Protein AF-A0A3P3E8B7-F1 (afdb_monomer_lite)

Structure (mmCIF, N/CA/C/O backbone):
data_AF-A0A3P3E8B7-F1
#
_entry.id   AF-A0A3P3E8B7-F1
#
loop_
_atom_site.group_PDB
_atom_site.id
_atom_site.type_symbol
_atom_site.label_atom_id
_atom_site.label_alt_id
_atom_site.label_comp_id
_atom_site.label_asym_id
_atom_site.label_entity_id
_atom_site.label_seq_id
_atom_site.pdbx_PDB_ins_code
_atom_site.Cartn_x
_atom_site.Cartn_y
_atom_site.Cartn_z
_atom_site.occupancy
_atom_site.B_iso_or_equiv
_atom_site.auth_seq_id
_atom_site.auth_comp_id
_atom_site.auth_asym_id
_atom_site.auth_atom_id
_atom_site.pdbx_PDB_model_num
ATOM 1 N N . MET A 1 1 ? -15.758 -4.414 -29.462 1.00 45.31 1 MET A N 1
ATOM 2 C CA . MET A 1 1 ? -14.930 -4.678 -28.262 1.00 45.31 1 MET A CA 1
ATOM 3 C C . MET A 1 1 ? -13.994 -5.845 -28.554 1.00 45.31 1 MET A C 1
ATOM 5 O O . MET A 1 1 ? -14.448 -6.976 -28.669 1.00 45.31 1 MET A O 1
ATOM 9 N N . GLN A 1 2 ? -12.712 -5.566 -28.793 1.00 56.47 2 GLN A N 1
ATOM 10 C CA . GLN A 1 2 ? -11.708 -6.567 -29.170 1.00 56.47 2 GLN A CA 1
ATOM 11 C C . GLN A 1 2 ? -11.284 -7.334 -27.906 1.00 56.47 2 GLN A C 1
ATOM 13 O O . GLN A 1 2 ? -10.776 -6.725 -26.967 1.00 56.47 2 GLN A O 1
ATOM 18 N N . ARG A 1 3 ? -11.528 -8.649 -27.839 1.00 55.06 3 ARG A N 1
ATOM 19 C CA . ARG A 1 3 ? -11.116 -9.469 -26.689 1.00 55.06 3 ARG A CA 1
ATOM 20 C C . ARG A 1 3 ? -9.585 -9.457 -26.594 1.00 55.06 3 ARG A C 1
ATOM 22 O O . ARG A 1 3 ? -8.908 -9.930 -27.505 1.00 55.06 3 ARG A O 1
ATOM 29 N N . LEU A 1 4 ? -9.042 -8.888 -25.519 1.00 61.66 4 LEU A N 1
ATOM 30 C CA . LEU A 1 4 ? -7.610 -8.939 -25.223 1.00 61.66 4 LEU A CA 1
ATOM 31 C C . LEU A 1 4 ? -7.220 -10.402 -24.983 1.00 61.66 4 LEU A C 1
ATOM 33 O O . LEU A 1 4 ? -7.733 -11.039 -24.066 1.00 61.66 4 LEU A O 1
ATOM 37 N N . SER A 1 5 ? -6.336 -10.954 -25.816 1.00 77.19 5 SER A N 1
ATOM 38 C CA . SER A 1 5 ? -5.742 -12.262 -25.539 1.00 77.19 5 SER A CA 1
ATOM 39 C C . SER A 1 5 ? -4.773 -12.153 -24.356 1.00 77.19 5 SER A C 1
ATOM 41 O O . SER A 1 5 ? -4.185 -11.094 -24.124 1.00 77.19 5 SER A O 1
ATOM 43 N N . ALA A 1 6 ? -4.563 -13.250 -23.625 1.00 69.62 6 ALA A N 1
ATOM 44 C CA . ALA A 1 6 ? -3.639 -13.285 -22.486 1.00 69.62 6 ALA A CA 1
ATOM 45 C C . ALA A 1 6 ? -2.213 -12.819 -22.857 1.00 69.62 6 ALA A C 1
ATOM 47 O O . ALA A 1 6 ? -1.555 -12.153 -22.061 1.00 69.62 6 ALA A O 1
ATOM 48 N N . ALA A 1 7 ? -1.772 -13.092 -24.092 1.00 68.31 7 ALA A N 1
ATOM 49 C CA . ALA A 1 7 ? -0.501 -12.605 -24.623 1.00 68.31 7 ALA A CA 1
ATOM 50 C C . ALA A 1 7 ? -0.459 -11.067 -24.725 1.00 68.31 7 ALA A C 1
ATOM 52 O O . ALA A 1 7 ? 0.488 -10.452 -24.243 1.00 68.31 7 ALA A O 1
ATOM 53 N N . ARG A 1 8 ? -1.523 -10.430 -25.245 1.00 76.88 8 ARG A N 1
ATOM 54 C CA . ARG A 1 8 ? -1.611 -8.959 -25.327 1.00 76.88 8 ARG A CA 1
ATOM 55 C C . ARG A 1 8 ? -1.660 -8.299 -23.955 1.00 76.88 8 ARG A C 1
ATOM 57 O O . ARG A 1 8 ? -1.070 -7.240 -23.777 1.00 76.88 8 ARG A O 1
ATOM 64 N N . LEU A 1 9 ? -2.342 -8.910 -22.986 1.00 80.00 9 LEU A N 1
ATOM 65 C CA . LEU A 1 9 ? -2.353 -8.400 -21.614 1.00 80.00 9 LEU A CA 1
ATOM 66 C C . LEU A 1 9 ? -0.957 -8.492 -20.981 1.00 80.00 9 LEU A C 1
ATOM 68 O O . LEU A 1 9 ? -0.510 -7.541 -20.351 1.00 80.00 9 LEU A O 1
ATOM 72 N N . GLY A 1 10 ? -0.243 -9.600 -21.191 1.00 80.50 10 GLY A N 1
ATOM 73 C CA . GLY A 1 10 ? 1.137 -9.755 -20.730 1.00 80.50 10 GLY A CA 1
ATOM 74 C C . GLY A 1 10 ? 2.076 -8.690 -21.300 1.00 80.50 10 GLY A C 1
ATOM 75 O O . GLY A 1 10 ? 2.901 -8.149 -20.562 1.00 80.50 10 GLY A O 1
ATOM 76 N N . ASP A 1 11 ? 1.924 -8.354 -22.578 1.00 81.94 11 ASP A N 1
ATOM 77 C CA . ASP A 1 11 ? 2.717 -7.313 -23.235 1.00 81.94 11 ASP A CA 1
ATOM 78 C C . ASP A 1 11 ? 2.385 -5.912 -22.705 1.00 81.94 11 ASP A C 1
ATOM 80 O O . ASP A 1 11 ? 3.298 -5.160 -22.361 1.00 81.94 11 ASP A O 1
ATOM 84 N N . LEU A 1 12 ? 1.098 -5.599 -22.516 1.00 83.62 12 LEU A N 1
ATOM 85 C CA . LEU A 1 12 ? 0.652 -4.357 -21.872 1.00 83.62 12 LEU A CA 1
ATOM 86 C C . LEU A 1 12 ? 1.250 -4.202 -20.464 1.00 83.62 12 LEU A C 1
ATOM 88 O O . LEU A 1 12 ? 1.832 -3.168 -20.143 1.00 83.62 12 LEU A O 1
ATOM 92 N N . LEU A 1 13 ? 1.177 -5.252 -19.638 1.00 84.44 13 LEU A N 1
ATOM 93 C CA . LEU A 1 13 ? 1.747 -5.269 -18.283 1.00 84.44 13 LEU A CA 1
ATOM 94 C C . LEU A 1 13 ? 3.282 -5.191 -18.277 1.00 84.44 13 LEU A C 1
ATOM 96 O O . LEU A 1 13 ? 3.884 -4.821 -17.270 1.00 84.44 13 LEU A O 1
ATOM 100 N N . ALA A 1 14 ? 3.930 -5.546 -19.387 1.00 82.81 14 ALA A N 1
ATOM 101 C CA . ALA A 1 14 ? 5.366 -5.380 -19.577 1.00 82.81 14 ALA A CA 1
ATOM 102 C C . ALA A 1 14 ? 5.756 -3.969 -20.063 1.00 82.81 14 ALA A C 1
ATOM 104 O O . ALA A 1 14 ? 6.950 -3.700 -20.220 1.00 82.81 14 ALA A O 1
ATOM 105 N N . GLY A 1 15 ? 4.780 -3.080 -20.277 1.00 79.38 15 GLY A N 1
ATOM 106 C CA . GLY A 1 15 ? 4.980 -1.713 -20.757 1.00 79.38 15 GLY A CA 1
ATOM 107 C C . GLY A 1 15 ? 4.952 -1.569 -22.281 1.00 79.38 15 GLY A C 1
ATOM 108 O O . GLY A 1 15 ? 5.423 -0.556 -22.795 1.00 79.38 15 GLY A O 1
ATOM 109 N N . ASP A 1 16 ? 4.437 -2.557 -23.020 1.00 83.88 16 ASP A N 1
ATOM 110 C CA . ASP A 1 16 ? 4.229 -2.430 -24.464 1.00 83.88 16 ASP A CA 1
ATOM 111 C C . ASP A 1 16 ? 2.953 -1.623 -24.747 1.00 83.88 16 ASP A C 1
ATOM 113 O O . ASP A 1 16 ? 1.835 -2.113 -24.604 1.00 83.88 16 ASP A O 1
ATOM 117 N N . LEU A 1 17 ? 3.123 -0.363 -25.146 1.00 81.56 17 LEU A N 1
ATOM 118 C CA . LEU A 1 17 ? 2.024 0.578 -25.379 1.00 81.56 17 LEU A CA 1
ATOM 119 C C . LEU A 1 17 ? 1.533 0.600 -26.834 1.00 81.56 17 LEU A C 1
ATOM 121 O O . LEU A 1 17 ? 0.766 1.489 -27.202 1.00 81.56 17 LEU A O 1
ATOM 125 N N . ARG A 1 18 ? 1.925 -0.363 -27.680 1.00 83.25 18 ARG A N 1
ATOM 126 C CA . ARG A 1 18 ? 1.494 -0.423 -29.095 1.00 83.25 18 ARG A CA 1
ATOM 127 C C . ARG A 1 18 ? -0.024 -0.441 -29.264 1.00 83.25 18 ARG A C 1
ATOM 129 O O . ARG A 1 18 ? -0.539 0.132 -30.216 1.00 83.25 18 ARG A O 1
ATOM 136 N N . VAL A 1 19 ? -0.746 -1.050 -28.320 1.00 82.00 19 VAL A N 1
ATOM 137 C CA . VAL A 1 19 ? -2.223 -1.059 -28.298 1.00 82.00 19 VAL A CA 1
ATOM 138 C C . VAL A 1 19 ? -2.809 0.357 -28.214 1.00 82.00 19 VAL A C 1
ATOM 140 O O . VAL A 1 19 ? -3.902 0.587 -28.719 1.00 82.00 19 VAL A O 1
ATOM 143 N N . PHE A 1 20 ? -2.075 1.307 -27.632 1.00 82.00 20 PHE A N 1
ATOM 144 C CA . PHE A 1 20 ? -2.467 2.712 -27.494 1.00 82.00 20 PHE A CA 1
ATOM 145 C C . PHE A 1 20 ? -1.794 3.631 -28.532 1.00 82.00 20 PHE A C 1
ATOM 147 O O . PHE A 1 20 ? -1.798 4.845 -28.363 1.00 82.00 20 PHE A O 1
ATOM 154 N N . GLY A 1 21 ? -1.187 3.075 -29.589 1.00 81.81 21 GLY A N 1
ATOM 155 C CA . GLY A 1 21 ? -0.460 3.848 -30.606 1.00 81.81 21 GLY A CA 1
ATOM 156 C C . GLY A 1 21 ? 0.990 4.188 -30.238 1.00 81.81 21 GLY A C 1
ATOM 157 O O . GLY A 1 21 ? 1.606 5.027 -30.890 1.00 81.81 21 GLY A O 1
ATOM 158 N N . GLY A 1 22 ? 1.553 3.550 -29.205 1.00 79.00 22 GLY A N 1
ATOM 159 C CA . GLY A 1 22 ? 2.952 3.735 -28.814 1.00 79.00 22 GLY A CA 1
ATOM 160 C C . GLY A 1 22 ? 3.957 3.237 -29.872 1.00 79.00 22 GLY A C 1
ATOM 161 O O . GLY A 1 22 ? 3.648 2.319 -30.638 1.00 79.00 22 GLY A O 1
ATOM 162 N N . PRO A 1 23 ? 5.181 3.800 -29.910 1.00 76.56 23 PRO A N 1
ATOM 163 C CA . PRO A 1 23 ? 6.174 3.478 -30.932 1.00 76.56 23 PRO A CA 1
ATOM 164 C C . PRO A 1 23 ? 6.660 2.026 -30.837 1.00 76.56 23 PRO A C 1
ATOM 166 O O . PRO A 1 23 ? 6.892 1.487 -29.749 1.00 76.56 23 PRO A O 1
ATOM 169 N N . SER A 1 24 ? 6.892 1.389 -31.989 1.00 74.81 24 SER A N 1
ATOM 170 C CA . SER A 1 24 ? 7.519 0.068 -32.041 1.00 74.81 24 SER A CA 1
ATOM 171 C C . SER A 1 24 ? 9.002 0.182 -31.686 1.00 74.81 24 SER A C 1
ATOM 173 O O . SER A 1 24 ? 9.827 0.570 -32.509 1.00 74.81 24 SER A O 1
ATOM 175 N N . THR A 1 25 ? 9.356 -0.159 -30.451 1.00 72.00 25 THR A N 1
ATOM 176 C CA . THR A 1 25 ? 10.756 -0.230 -30.019 1.00 72.00 25 THR A CA 1
ATOM 177 C C . THR A 1 25 ? 11.336 -1.621 -30.278 1.00 72.00 25 THR A C 1
ATOM 179 O O . THR A 1 25 ? 10.640 -2.634 -30.161 1.00 72.00 25 THR A O 1
ATOM 182 N N . ILE A 1 26 ? 12.622 -1.675 -30.637 1.00 80.00 26 ILE A N 1
ATOM 183 C CA . ILE A 1 26 ? 13.400 -2.920 -30.676 1.00 80.00 26 ILE A CA 1
ATOM 184 C C . ILE A 1 26 ? 13.671 -3.404 -29.242 1.00 80.00 26 ILE A C 1
ATOM 186 O O . ILE A 1 26 ? 13.895 -2.590 -28.344 1.00 80.00 26 ILE A O 1
ATOM 190 N N . GLU A 1 27 ? 13.672 -4.720 -29.011 1.00 80.75 27 GLU A N 1
ATOM 191 C CA . GLU A 1 27 ? 13.759 -5.314 -27.662 1.00 80.75 27 GLU A CA 1
ATOM 192 C C . GLU A 1 27 ? 14.957 -4.810 -26.819 1.00 80.75 27 GLU A C 1
ATOM 194 O O . GLU A 1 27 ? 14.757 -4.534 -25.632 1.00 80.75 27 GLU A O 1
ATOM 199 N N . PRO A 1 28 ? 16.165 -4.568 -27.381 1.00 78.88 28 PRO A N 1
ATOM 200 C CA . PRO A 1 28 ? 17.274 -3.987 -26.618 1.00 78.88 28 PRO A CA 1
ATOM 201 C C . PRO A 1 28 ? 16.999 -2.564 -26.107 1.00 78.88 28 PRO A C 1
ATOM 203 O O . PRO A 1 28 ? 17.397 -2.221 -24.993 1.00 78.88 28 PRO A O 1
ATOM 206 N N . LEU A 1 29 ? 16.304 -1.734 -26.893 1.00 82.69 29 LEU A N 1
ATOM 207 C CA . LEU A 1 29 ? 15.935 -0.370 -26.503 1.00 82.69 29 LEU A CA 1
ATOM 208 C C . LEU A 1 29 ? 14.788 -0.389 -25.485 1.00 82.69 29 LEU A C 1
ATOM 210 O O . LEU A 1 29 ? 14.865 0.277 -24.454 1.00 82.69 29 LEU A O 1
ATOM 214 N N . ALA A 1 30 ? 13.769 -1.216 -25.727 1.00 81.94 30 ALA A N 1
ATOM 215 C CA . ALA A 1 30 ? 12.648 -1.408 -24.810 1.00 81.94 30 ALA A CA 1
ATOM 216 C C . ALA A 1 30 ? 13.117 -1.887 -23.424 1.00 81.94 30 ALA A C 1
ATOM 218 O O . ALA A 1 30 ? 12.621 -1.425 -22.397 1.00 81.94 30 ALA A O 1
ATOM 219 N N . GLY A 1 31 ? 14.104 -2.788 -23.384 1.00 82.44 31 GLY A N 1
ATOM 220 C CA . GLY A 1 31 ? 14.704 -3.285 -22.147 1.00 82.44 31 GLY A CA 1
ATOM 221 C C . GLY A 1 31 ? 15.465 -2.217 -21.355 1.00 82.44 31 GLY A C 1
ATOM 222 O O . GLY A 1 31 ? 15.453 -2.265 -20.124 1.00 82.44 31 GLY A O 1
ATOM 223 N N . ARG A 1 32 ? 16.090 -1.240 -22.028 1.00 84.19 32 ARG A N 1
ATOM 224 C CA . ARG A 1 32 ? 16.754 -0.091 -21.380 1.00 84.19 32 ARG A CA 1
ATOM 225 C C . ARG A 1 32 ? 15.747 0.894 -20.790 1.00 84.19 32 ARG A C 1
ATOM 227 O O . ARG A 1 32 ? 15.916 1.306 -19.649 1.00 84.19 32 ARG A O 1
ATOM 234 N N . ILE A 1 33 ? 14.677 1.208 -21.523 1.00 84.44 33 ILE A N 1
ATOM 235 C CA . ILE A 1 33 ? 13.588 2.067 -21.024 1.00 84.44 33 ILE A CA 1
ATOM 236 C C . ILE A 1 33 ? 12.967 1.450 -19.763 1.00 84.44 33 ILE A C 1
ATOM 238 O O . ILE A 1 33 ? 12.852 2.121 -18.739 1.00 84.44 33 ILE A O 1
ATOM 242 N N . ARG A 1 34 ? 12.664 0.143 -19.800 1.00 86.00 34 ARG A N 1
ATOM 243 C CA . ARG A 1 34 ? 12.197 -0.611 -18.625 1.00 86.00 34 ARG A CA 1
ATOM 244 C C . ARG A 1 34 ? 13.183 -0.541 -17.462 1.00 86.00 34 ARG A C 1
ATOM 246 O O . ARG A 1 34 ? 12.752 -0.432 -16.321 1.00 86.00 34 ARG A O 1
ATOM 253 N N . ALA A 1 35 ? 14.488 -0.608 -17.728 1.00 85.31 35 ALA A N 1
ATOM 254 C CA . ALA A 1 35 ? 15.502 -0.531 -16.680 1.00 85.31 35 ALA A CA 1
ATOM 255 C C . ALA A 1 35 ? 15.498 0.822 -15.962 1.00 85.31 35 ALA A C 1
ATOM 257 O O . ALA A 1 35 ? 15.550 0.848 -14.733 1.00 85.31 35 ALA A O 1
ATOM 258 N N . GLU A 1 36 ? 15.368 1.927 -16.699 1.00 85.88 36 GLU A N 1
ATOM 259 C CA . GLU A 1 36 ? 15.247 3.254 -16.088 1.00 85.88 36 GLU A CA 1
ATOM 260 C C . GLU A 1 36 ? 13.941 3.382 -15.290 1.00 85.88 36 GLU A C 1
ATOM 262 O O . GLU A 1 36 ? 13.995 3.729 -14.110 1.00 85.88 36 GLU A O 1
ATOM 267 N N . GLN A 1 37 ? 12.795 2.990 -15.861 1.00 86.19 37 GLN A N 1
ATOM 268 C CA . GLN A 1 37 ? 11.495 2.997 -15.168 1.00 86.19 37 GLN A CA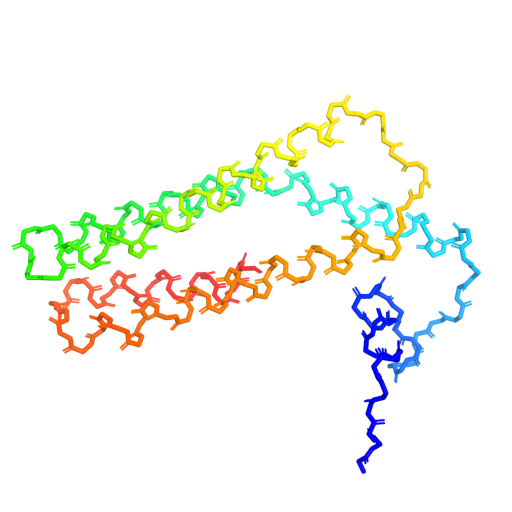 1
ATOM 269 C C . GLN A 1 37 ? 11.528 2.185 -13.866 1.00 86.19 37 GLN A C 1
ATOM 271 O O . GLN A 1 37 ? 11.170 2.684 -12.801 1.00 86.19 37 GLN A O 1
ATOM 276 N N . VAL A 1 38 ? 12.016 0.945 -13.929 1.00 86.12 38 VAL A N 1
ATOM 277 C CA . VAL A 1 38 ? 12.136 0.060 -12.764 1.00 86.12 38 VAL A CA 1
ATOM 278 C C . VAL A 1 38 ? 13.105 0.639 -11.737 1.00 86.12 38 VAL A C 1
ATOM 280 O O . VAL A 1 38 ? 12.838 0.544 -10.544 1.00 86.12 38 VAL A O 1
ATOM 283 N N . SER A 1 39 ? 14.198 1.279 -12.160 1.00 84.25 39 SER A N 1
ATOM 284 C CA . SER A 1 39 ? 15.138 1.900 -11.221 1.00 84.25 39 SER A CA 1
ATOM 285 C C . SER A 1 39 ? 14.517 3.065 -10.445 1.00 84.25 39 SER A C 1
ATOM 287 O O . SER A 1 39 ? 14.766 3.189 -9.246 1.00 84.25 39 SER A O 1
ATOM 289 N N . ILE A 1 40 ? 13.663 3.871 -11.086 1.00 84.88 40 ILE A N 1
ATOM 290 C CA . ILE A 1 40 ? 12.920 4.956 -10.430 1.00 84.88 40 ILE A CA 1
ATOM 291 C C . ILE A 1 40 ? 11.930 4.368 -9.421 1.00 84.88 40 ILE A C 1
ATOM 293 O O . ILE A 1 40 ? 11.938 4.757 -8.252 1.00 84.88 40 ILE A O 1
ATOM 297 N N . VAL A 1 41 ? 11.133 3.383 -9.845 1.00 85.31 41 VAL A N 1
ATOM 298 C CA . VAL A 1 41 ? 10.139 2.717 -8.986 1.00 85.31 41 VAL A CA 1
ATOM 299 C C . VAL A 1 41 ? 10.803 2.097 -7.767 1.00 85.31 41 VAL A C 1
ATOM 301 O O . VAL A 1 41 ? 10.386 2.344 -6.635 1.00 85.31 41 VAL A O 1
ATOM 304 N N . LEU A 1 42 ? 11.870 1.325 -7.975 1.00 83.75 42 LEU A N 1
ATOM 305 C CA . LEU A 1 42 ? 12.582 0.680 -6.885 1.00 83.75 42 LEU A CA 1
ATOM 306 C C . LEU A 1 42 ? 13.095 1.742 -5.893 1.00 83.75 42 LEU A C 1
ATOM 308 O O . LEU A 1 42 ? 12.969 1.529 -4.686 1.00 83.75 42 LEU A O 1
ATOM 312 N N . ARG A 1 43 ? 13.642 2.881 -6.356 1.00 82.25 43 ARG A N 1
ATOM 313 C CA . ARG A 1 43 ? 14.263 3.896 -5.474 1.00 82.25 43 ARG A CA 1
ATOM 314 C C . ARG A 1 43 ? 13.244 4.444 -4.489 1.00 82.25 43 ARG A C 1
ATOM 316 O O . ARG A 1 43 ? 13.564 4.640 -3.321 1.00 82.25 43 ARG A O 1
ATOM 323 N N . ASN A 1 44 ? 12.016 4.629 -4.962 1.00 85.25 44 ASN A N 1
ATOM 324 C CA . ASN A 1 44 ? 10.910 5.090 -4.140 1.00 85.25 44 ASN A CA 1
ATOM 325 C C . ASN A 1 44 ? 10.243 3.961 -3.332 1.00 85.25 44 ASN A C 1
ATOM 327 O O . ASN A 1 44 ? 9.596 4.226 -2.324 1.00 85.25 44 ASN A O 1
ATOM 331 N N . THR A 1 45 ? 10.424 2.695 -3.731 1.00 88.00 45 THR A N 1
ATOM 332 C CA . THR A 1 45 ? 9.761 1.538 -3.105 1.00 88.00 45 THR A CA 1
ATOM 333 C C . THR A 1 45 ? 10.085 1.437 -1.620 1.00 88.00 45 THR A C 1
ATOM 335 O O . THR A 1 45 ? 9.183 1.173 -0.838 1.00 88.00 45 THR A O 1
ATOM 338 N N . LEU A 1 46 ? 11.331 1.672 -1.195 1.00 86.56 46 LEU A N 1
ATOM 339 C CA . LEU A 1 46 ? 11.678 1.562 0.227 1.00 86.56 46 LEU A CA 1
ATOM 340 C C . LEU A 1 46 ? 10.880 2.557 1.084 1.00 86.56 46 LEU A C 1
ATOM 342 O O . LEU A 1 46 ? 10.291 2.161 2.087 1.00 86.56 46 LEU A O 1
ATOM 346 N N . LEU A 1 47 ? 10.818 3.821 0.656 1.00 89.25 47 LEU A N 1
ATOM 347 C CA . LEU A 1 47 ? 10.032 4.855 1.332 1.00 89.25 47 LEU A CA 1
ATOM 348 C C . LEU A 1 47 ? 8.536 4.523 1.291 1.00 89.25 47 LEU A C 1
ATOM 350 O O . LEU A 1 47 ? 7.860 4.615 2.313 1.00 89.25 47 LEU A O 1
ATOM 354 N N . GLY A 1 48 ? 8.037 4.045 0.148 1.00 90.44 48 GLY A N 1
ATOM 355 C CA . GLY A 1 48 ? 6.652 3.597 0.004 1.00 90.44 48 GLY A CA 1
ATOM 356 C C . GLY A 1 48 ? 6.294 2.425 0.925 1.00 90.44 48 GLY A C 1
ATOM 357 O O . GLY A 1 48 ? 5.209 2.399 1.499 1.00 90.44 48 GLY A O 1
ATOM 358 N N . MET A 1 49 ? 7.193 1.458 1.122 1.00 93.25 49 MET A N 1
ATOM 359 C CA . MET A 1 49 ? 6.951 0.323 2.022 1.00 93.25 49 MET A CA 1
ATOM 360 C C . MET A 1 49 ? 6.959 0.754 3.493 1.00 93.25 49 MET A C 1
ATOM 362 O O . MET A 1 49 ? 6.127 0.282 4.265 1.00 93.25 49 MET A O 1
ATOM 366 N N . VAL A 1 50 ? 7.832 1.692 3.876 1.00 93.44 50 VAL A N 1
ATOM 367 C CA . VAL A 1 50 ? 7.801 2.306 5.215 1.00 93.44 50 VAL A CA 1
ATOM 368 C C . VAL A 1 50 ? 6.479 3.042 5.434 1.00 93.44 50 VAL A C 1
ATOM 370 O O . VAL A 1 50 ? 5.835 2.832 6.459 1.00 93.44 50 VAL A O 1
ATOM 373 N N . ALA A 1 51 ? 6.024 3.830 4.457 1.00 93.00 51 ALA A N 1
ATOM 374 C CA . ALA A 1 51 ? 4.729 4.504 4.524 1.00 93.00 51 ALA A CA 1
ATOM 375 C C . ALA A 1 51 ? 3.565 3.507 4.668 1.00 93.00 51 ALA A C 1
ATOM 377 O O . ALA A 1 51 ? 2.691 3.716 5.502 1.00 93.00 51 ALA A O 1
ATOM 378 N N . ASN A 1 52 ? 3.581 2.383 3.940 1.00 93.44 52 ASN A N 1
ATOM 379 C CA . ASN A 1 52 ? 2.570 1.328 4.084 1.00 93.44 52 ASN A CA 1
ATOM 380 C C . ASN A 1 52 ? 2.521 0.752 5.509 1.00 93.44 52 ASN A C 1
ATOM 382 O O . ASN A 1 52 ? 1.435 0.563 6.056 1.00 93.44 52 ASN A O 1
ATOM 386 N N . ILE A 1 53 ? 3.680 0.505 6.126 1.00 95.88 53 ILE A N 1
ATOM 387 C CA . ILE A 1 53 ? 3.769 0.006 7.507 1.00 95.88 53 ILE A CA 1
ATOM 388 C C . ILE A 1 53 ? 3.218 1.041 8.495 1.00 95.88 53 ILE A C 1
ATOM 390 O O . ILE A 1 53 ? 2.408 0.697 9.355 1.00 95.88 53 ILE A O 1
ATOM 394 N N . LEU A 1 54 ? 3.611 2.310 8.356 1.00 96.50 54 LEU A N 1
ATOM 395 C CA . LEU A 1 54 ? 3.140 3.397 9.221 1.00 96.50 54 LEU A CA 1
ATOM 396 C C . LEU A 1 54 ? 1.634 3.647 9.074 1.00 96.50 54 LEU A C 1
ATOM 398 O O . LEU A 1 54 ? 0.944 3.852 10.073 1.00 96.50 54 LEU A O 1
ATOM 402 N N . ASN A 1 55 ? 1.108 3.569 7.852 1.00 95.31 55 ASN A N 1
ATOM 403 C CA . ASN A 1 55 ? -0.320 3.699 7.571 1.00 95.31 55 ASN A CA 1
ATOM 404 C C . ASN A 1 55 ? -1.119 2.557 8.215 1.00 95.31 55 ASN A C 1
ATOM 406 O O . ASN A 1 55 ? -2.123 2.806 8.882 1.00 95.31 55 ASN A O 1
ATOM 410 N N . ALA A 1 56 ? -0.654 1.310 8.078 1.00 96.44 56 ALA A N 1
ATOM 411 C CA . ALA A 1 56 ? -1.288 0.157 8.717 1.00 96.44 56 ALA A CA 1
ATOM 412 C C . ALA A 1 56 ? -1.252 0.259 10.253 1.00 96.44 56 ALA A C 1
ATOM 414 O O . ALA A 1 56 ? -2.260 0.004 10.911 1.00 96.44 56 ALA A O 1
ATOM 415 N N . ALA A 1 57 ? -0.126 0.693 10.829 1.00 97.31 57 ALA A N 1
ATOM 416 C CA . ALA A 1 57 ? -0.003 0.928 12.267 1.00 97.31 57 ALA A CA 1
ATOM 417 C C . ALA A 1 57 ? -0.950 2.037 12.752 1.00 97.31 57 ALA A C 1
ATOM 419 O O . ALA A 1 57 ? -1.632 1.868 13.761 1.00 97.31 57 ALA A O 1
ATOM 420 N N . THR A 1 58 ? -1.047 3.141 12.006 1.00 96.81 58 THR A N 1
ATOM 421 C CA . THR A 1 58 ? -1.981 4.244 12.284 1.00 96.81 58 THR A CA 1
ATOM 422 C C . THR A 1 58 ? -3.423 3.753 12.333 1.00 96.81 58 THR A C 1
ATOM 424 O O . THR A 1 58 ? -4.152 4.090 13.264 1.00 96.81 58 THR A O 1
ATOM 427 N N . PHE A 1 59 ? -3.827 2.911 11.381 1.00 97.44 59 PHE A N 1
ATOM 428 C CA . PHE A 1 59 ? -5.162 2.323 11.392 1.00 97.44 59 PHE A CA 1
ATOM 429 C C . PHE A 1 59 ? -5.403 1.446 12.630 1.00 97.44 59 PHE A C 1
ATOM 431 O O . PHE A 1 59 ? -6.413 1.622 13.305 1.00 97.44 59 PHE A O 1
ATOM 438 N N . VAL A 1 60 ? -4.468 0.552 12.972 1.00 97.69 60 VAL A N 1
ATOM 439 C CA . VAL A 1 60 ? -4.590 -0.312 14.163 1.00 97.69 60 VAL A CA 1
ATOM 440 C C . VAL A 1 60 ? -4.711 0.514 15.444 1.00 97.69 60 VAL A C 1
ATOM 442 O O . VAL A 1 60 ? -5.530 0.185 16.301 1.00 97.69 60 VAL A O 1
ATOM 445 N N . MET A 1 61 ? -3.947 1.602 15.566 1.00 96.81 61 MET A N 1
ATOM 446 C CA . MET A 1 61 ? -4.062 2.527 16.697 1.00 96.81 61 MET A CA 1
ATOM 447 C C . MET A 1 61 ? -5.431 3.217 16.740 1.00 96.81 61 MET A C 1
ATOM 449 O O . MET A 1 61 ? -6.006 3.354 17.815 1.00 96.81 61 MET A O 1
ATOM 453 N N . ALA A 1 62 ? -5.984 3.607 15.587 1.00 96.00 62 ALA A N 1
ATOM 454 C CA . ALA A 1 62 ? -7.284 4.279 15.506 1.00 96.00 62 ALA A CA 1
ATOM 455 C C . ALA A 1 62 ? -8.461 3.403 15.969 1.00 96.00 62 ALA A C 1
ATOM 457 O O . ALA A 1 62 ? -9.485 3.931 16.401 1.00 96.00 62 ALA A O 1
ATOM 458 N N . VAL A 1 63 ? -8.323 2.078 15.889 1.00 96.31 63 VAL A N 1
ATOM 459 C CA . VAL A 1 63 ? -9.349 1.110 16.315 1.00 96.31 63 VAL A CA 1
ATOM 460 C C . VAL A 1 63 ? -8.948 0.341 17.577 1.00 96.31 63 VAL A C 1
ATOM 462 O O . VAL A 1 63 ? -9.565 -0.673 17.915 1.00 96.31 63 VAL A O 1
ATOM 465 N N . TRP A 1 64 ? -7.915 0.794 18.285 1.00 96.25 64 TRP A N 1
ATOM 466 C CA . TRP A 1 64 ? -7.428 0.127 19.487 1.00 96.25 64 TRP A CA 1
ATOM 467 C C . TRP A 1 64 ? -8.475 0.158 20.606 1.00 96.25 64 TRP A C 1
ATOM 469 O O . TRP A 1 64 ? -9.108 1.184 20.848 1.00 96.25 64 TRP A O 1
ATOM 479 N N . GLY A 1 65 ? -8.683 -0.972 21.283 1.0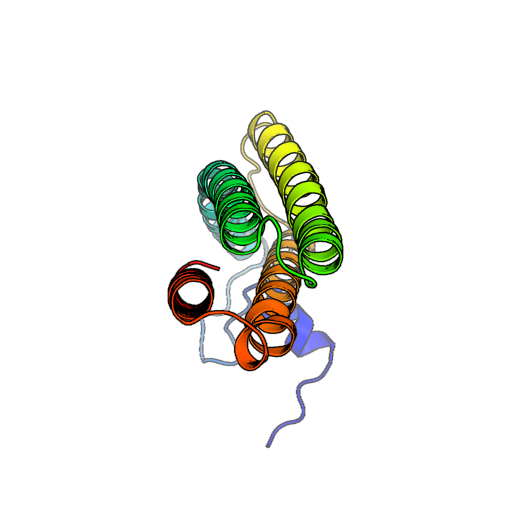0 92.88 65 GLY A N 1
ATOM 480 C CA . GLY A 1 65 ? -9.733 -1.129 22.292 1.00 92.88 65 GLY A CA 1
ATOM 481 C C . GLY A 1 65 ? -11.149 -1.289 21.723 1.00 92.88 65 GLY A C 1
ATOM 482 O O . GLY A 1 65 ? -12.093 -1.432 22.496 1.00 92.88 65 GLY A O 1
ATOM 483 N N . SER A 1 66 ? -11.320 -1.286 20.395 1.00 93.19 66 SER A N 1
ATOM 484 C CA . SER A 1 66 ? -12.606 -1.585 19.755 1.00 93.19 66 SER A CA 1
ATOM 485 C C . SER A 1 66 ? -12.805 -3.095 19.538 1.00 93.19 66 SER A C 1
ATOM 487 O O . SER A 1 66 ? -11.824 -3.846 19.484 1.00 93.19 66 SER A O 1
ATOM 489 N N . PRO A 1 67 ? -14.050 -3.559 19.314 1.00 92.69 67 PRO A N 1
ATOM 490 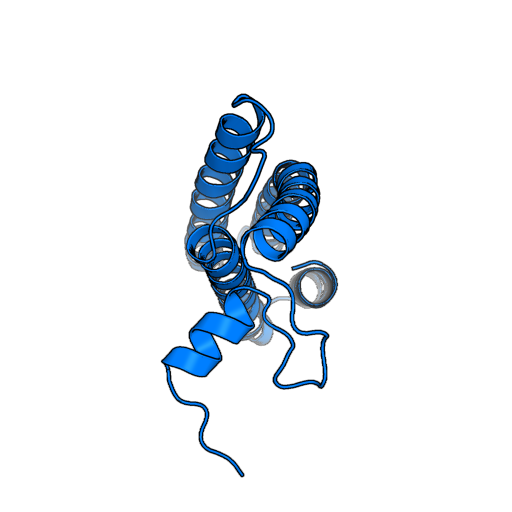C CA . PRO A 1 67 ? -14.324 -4.953 18.949 1.00 92.69 67 PRO A CA 1
ATOM 491 C C . PRO A 1 67 ? -13.607 -5.425 17.672 1.00 92.69 67 PRO A C 1
ATOM 493 O O . PRO A 1 67 ? -13.387 -6.623 17.493 1.00 92.69 67 PRO A O 1
ATOM 496 N N . ASP A 1 68 ? -13.217 -4.504 16.786 1.00 93.38 68 ASP A N 1
ATOM 497 C CA . ASP A 1 68 ? -12.539 -4.821 15.527 1.00 93.38 68 ASP A CA 1
ATOM 498 C C . ASP A 1 68 ? -11.008 -4.844 15.639 1.00 93.38 68 ASP A C 1
ATOM 500 O O . ASP A 1 68 ? -10.337 -5.176 14.659 1.00 93.38 68 ASP A O 1
ATOM 504 N N . GLN A 1 69 ? -10.434 -4.577 16.819 1.00 95.25 69 GLN A N 1
ATOM 505 C CA . GLN A 1 69 ? -8.982 -4.548 17.036 1.00 95.25 69 GLN A CA 1
ATOM 506 C C . GLN A 1 69 ? -8.287 -5.820 16.527 1.00 95.25 69 GLN A C 1
ATOM 508 O O . GLN A 1 69 ? -7.298 -5.738 15.800 1.00 95.25 69 GLN A O 1
ATOM 513 N N . THR A 1 70 ? -8.805 -7.007 16.857 1.00 95.94 70 THR A N 1
ATOM 514 C CA . THR A 1 70 ? -8.202 -8.277 16.420 1.00 95.94 70 THR A CA 1
ATOM 515 C C . THR A 1 70 ? -8.233 -8.427 14.899 1.00 95.94 70 THR A C 1
ATOM 517 O O . THR A 1 70 ? -7.231 -8.812 14.297 1.00 95.94 70 THR A O 1
ATOM 520 N N . LYS A 1 71 ? -9.354 -8.075 14.254 1.00 95.50 71 LYS A N 1
ATOM 521 C CA . LYS A 1 71 ? -9.476 -8.110 12.788 1.00 95.50 71 LYS A CA 1
ATOM 522 C C . LYS A 1 71 ? -8.523 -7.110 12.133 1.00 95.50 71 LYS A C 1
ATOM 524 O O . LYS A 1 71 ? -7.897 -7.436 11.128 1.00 95.50 71 LYS A O 1
ATOM 529 N N . ALA A 1 72 ? -8.383 -5.920 12.714 1.00 96.69 72 ALA A N 1
ATOM 530 C CA . ALA A 1 72 ? -7.491 -4.878 12.226 1.00 96.69 72 ALA A CA 1
ATOM 531 C C . ALA A 1 72 ? -6.019 -5.291 12.321 1.00 96.69 72 ALA A C 1
ATOM 533 O O . ALA A 1 72 ? -5.277 -5.094 11.363 1.00 96.69 72 ALA A O 1
ATOM 534 N N . ILE A 1 73 ? -5.606 -5.929 13.422 1.00 97.62 73 ILE A N 1
ATOM 535 C CA . ILE A 1 73 ? -4.250 -6.478 13.577 1.00 97.62 73 ILE A CA 1
ATOM 536 C C . ILE A 1 73 ? -3.980 -7.552 12.520 1.00 97.62 73 ILE A C 1
ATOM 538 O O . ILE A 1 73 ? -2.937 -7.513 11.867 1.00 97.62 73 ILE A O 1
ATOM 542 N N . LEU A 1 74 ? -4.916 -8.484 12.306 1.00 97.25 74 LEU A N 1
ATOM 543 C CA . LEU A 1 74 ? -4.776 -9.516 11.274 1.00 97.25 74 LEU A CA 1
ATOM 544 C C . LEU A 1 74 ? -4.646 -8.896 9.879 1.00 97.25 74 LEU A C 1
ATOM 546 O O . LEU A 1 74 ? -3.717 -9.231 9.146 1.00 97.25 74 LEU A O 1
ATOM 550 N N . TRP A 1 75 ? -5.516 -7.947 9.535 1.00 97.25 75 TRP A N 1
ATOM 551 C CA . TRP A 1 75 ? -5.465 -7.246 8.253 1.00 97.25 75 TRP A CA 1
ATOM 552 C C . TRP A 1 75 ? -4.150 -6.467 8.065 1.00 97.25 75 TRP A C 1
ATOM 554 O O . TRP A 1 75 ? -3.510 -6.578 7.015 1.00 97.25 75 TRP A O 1
ATOM 564 N N . ALA A 1 76 ? -3.704 -5.741 9.095 1.00 97.25 76 ALA A N 1
ATOM 565 C CA . ALA A 1 76 ? -2.474 -4.952 9.073 1.00 97.25 76 ALA A CA 1
ATOM 566 C C . ALA A 1 76 ? -1.219 -5.829 8.987 1.00 97.25 76 ALA A C 1
ATOM 568 O O . ALA A 1 76 ? -0.263 -5.469 8.300 1.00 97.25 76 ALA A O 1
ATOM 569 N N . SER A 1 77 ? -1.221 -7.002 9.629 1.00 97.50 77 SER A N 1
ATOM 570 C CA . SER A 1 77 ? -0.092 -7.937 9.591 1.00 97.50 77 SER A CA 1
ATOM 571 C C . SER A 1 77 ? 0.262 -8.359 8.162 1.00 97.50 77 SER A C 1
ATOM 573 O O . SER A 1 77 ? 1.442 -8.428 7.818 1.00 97.50 77 SER A O 1
ATOM 575 N N . VAL A 1 78 ? -0.743 -8.539 7.296 1.00 96.50 78 VAL A N 1
ATOM 576 C CA . VAL A 1 78 ? -0.542 -8.891 5.884 1.00 96.50 78 VAL A CA 1
ATOM 577 C C . VAL A 1 78 ? 0.198 -7.777 5.147 1.00 96.50 78 VAL A C 1
ATOM 579 O O . VAL A 1 78 ? 1.164 -8.056 4.436 1.00 96.50 78 VAL A O 1
ATOM 582 N N . ILE A 1 79 ? -0.190 -6.516 5.366 1.00 94.81 79 ILE A N 1
ATOM 583 C CA . ILE A 1 79 ? 0.501 -5.358 4.782 1.00 94.81 79 ILE A CA 1
ATOM 584 C C . ILE A 1 79 ? 1.932 -5.274 5.294 1.00 94.81 79 ILE A C 1
ATOM 586 O O . ILE A 1 79 ? 2.844 -5.100 4.493 1.00 94.81 79 ILE A O 1
ATOM 590 N N . ILE A 1 80 ? 2.145 -5.416 6.602 1.00 96.25 80 ILE A N 1
ATOM 591 C CA . ILE A 1 80 ? 3.473 -5.283 7.210 1.00 96.25 80 ILE A CA 1
ATOM 592 C C . ILE A 1 80 ? 4.425 -6.355 6.669 1.00 96.25 80 ILE A C 1
ATOM 594 O O . ILE A 1 80 ? 5.544 -6.035 6.264 1.00 96.25 80 ILE A O 1
ATOM 598 N N . VAL A 1 81 ? 3.980 -7.612 6.598 1.00 96.62 81 VAL A N 1
ATOM 599 C CA . VAL A 1 81 ? 4.783 -8.718 6.058 1.00 96.62 81 VAL A CA 1
ATOM 600 C C . VAL A 1 81 ? 5.062 -8.513 4.570 1.00 96.62 81 VAL A C 1
ATOM 602 O O . VAL A 1 81 ? 6.214 -8.626 4.142 1.00 96.62 81 VAL A O 1
ATOM 605 N N . ALA A 1 82 ? 4.045 -8.164 3.777 1.00 94.06 82 ALA A N 1
ATOM 606 C CA . ALA A 1 82 ? 4.210 -7.915 2.347 1.00 94.06 82 ALA A CA 1
ATOM 607 C C . ALA A 1 82 ? 5.151 -6.730 2.078 1.00 94.06 82 ALA A C 1
ATOM 609 O O . ALA A 1 82 ? 6.059 -6.837 1.250 1.00 94.06 82 ALA A O 1
ATOM 610 N N . ALA A 1 83 ? 4.983 -5.624 2.804 1.00 93.56 83 ALA A N 1
ATOM 611 C CA . ALA A 1 83 ? 5.805 -4.427 2.675 1.00 93.56 83 ALA A CA 1
ATOM 612 C C . ALA A 1 83 ? 7.250 -4.681 3.112 1.00 93.56 83 ALA A C 1
ATOM 614 O O . ALA A 1 83 ? 8.183 -4.265 2.423 1.00 93.56 83 ALA A O 1
ATOM 615 N N . GLY A 1 84 ? 7.452 -5.432 4.196 1.00 93.81 84 GLY A N 1
ATOM 616 C CA . GLY A 1 84 ? 8.773 -5.879 4.631 1.00 93.81 84 GLY A CA 1
ATOM 617 C C . GLY A 1 84 ? 9.462 -6.735 3.569 1.00 93.81 84 GLY A C 1
ATOM 618 O O . GLY A 1 84 ? 10.588 -6.440 3.170 1.00 93.81 84 GLY A O 1
ATOM 619 N N . PHE A 1 85 ? 8.772 -7.746 3.037 1.00 93.62 85 PHE A N 1
ATOM 620 C CA . PHE A 1 85 ? 9.314 -8.621 1.994 1.00 93.62 85 PHE A CA 1
ATOM 621 C C . PHE A 1 85 ? 9.680 -7.852 0.715 1.00 93.62 85 PHE A C 1
ATOM 623 O O . PHE A 1 85 ? 10.788 -7.999 0.188 1.00 93.62 85 PHE A O 1
ATOM 630 N N . VAL A 1 86 ? 8.778 -6.999 0.222 1.00 90.88 86 VAL A N 1
ATOM 631 C CA . VAL A 1 86 ? 9.008 -6.186 -0.983 1.00 90.88 86 VAL A CA 1
ATOM 632 C C . VAL A 1 86 ? 10.115 -5.158 -0.750 1.00 90.88 86 VAL A C 1
ATOM 634 O O . VAL A 1 86 ? 10.984 -5.005 -1.609 1.00 90.88 86 VAL A O 1
ATOM 637 N N . GLY A 1 87 ? 10.143 -4.503 0.411 1.00 89.44 87 GLY A N 1
ATOM 638 C CA . GLY A 1 87 ? 11.163 -3.521 0.776 1.00 89.44 87 GLY A CA 1
ATOM 639 C C . GLY A 1 87 ? 12.561 -4.132 0.883 1.00 89.44 87 GLY A C 1
ATOM 640 O O . GLY A 1 87 ? 13.517 -3.586 0.328 1.00 89.44 87 GLY A O 1
ATOM 641 N N . LEU A 1 88 ? 12.686 -5.304 1.514 1.00 90.31 88 LEU A N 1
ATOM 642 C CA . LEU A 1 88 ? 13.949 -6.046 1.593 1.00 90.31 88 LEU A CA 1
ATOM 643 C C . LEU A 1 88 ? 14.447 -6.460 0.206 1.00 90.31 88 LEU A C 1
ATOM 645 O O . LEU A 1 88 ? 15.621 -6.262 -0.111 1.00 90.31 88 LEU A O 1
ATOM 649 N N . ARG A 1 89 ? 13.550 -6.958 -0.652 1.00 87.56 89 ARG A N 1
ATOM 650 C CA . ARG A 1 89 ? 13.884 -7.334 -2.031 1.00 87.56 89 ARG A CA 1
ATOM 651 C C . ARG A 1 89 ? 14.274 -6.128 -2.889 1.00 87.56 89 ARG A C 1
ATOM 653 O O . ARG A 1 89 ? 15.184 -6.224 -3.711 1.00 87.56 89 ARG A O 1
ATOM 660 N N . ALA A 1 90 ? 13.607 -4.990 -2.713 1.00 85.00 90 ALA A N 1
ATOM 661 C CA . ALA A 1 90 ? 13.968 -3.753 -3.399 1.00 85.00 90 ALA A CA 1
ATOM 662 C C . ALA A 1 90 ? 15.360 -3.280 -2.961 1.00 85.00 90 ALA A C 1
ATOM 664 O O . ALA A 1 90 ? 16.204 -2.983 -3.807 1.00 85.00 90 ALA A O 1
ATOM 665 N N . ARG A 1 91 ? 15.643 -3.305 -1.653 1.00 84.44 91 ARG A N 1
ATOM 666 C CA . ARG A 1 91 ? 16.960 -2.963 -1.100 1.00 84.44 91 ARG A CA 1
ATOM 667 C C . ARG A 1 91 ? 18.059 -3.878 -1.637 1.00 84.44 91 ARG A C 1
ATOM 669 O O . ARG A 1 91 ? 19.089 -3.370 -2.073 1.00 84.44 91 ARG A O 1
ATOM 676 N N . SER A 1 92 ? 17.853 -5.195 -1.663 1.00 82.44 92 SER A N 1
ATOM 677 C CA . SER A 1 92 ? 18.841 -6.134 -2.216 1.00 82.44 92 SER A CA 1
ATOM 678 C C . SER A 1 92 ? 19.056 -5.922 -3.717 1.00 82.44 92 SER A C 1
ATOM 680 O O . SER A 1 92 ? 20.184 -5.997 -4.204 1.00 82.44 92 SER A O 1
ATOM 682 N N . SER A 1 93 ? 17.991 -5.591 -4.453 1.00 76.75 93 SER A N 1
ATOM 683 C CA . SER A 1 93 ? 18.073 -5.280 -5.881 1.00 76.75 93 SER A CA 1
ATOM 684 C C . SER A 1 93 ? 18.841 -3.987 -6.169 1.00 76.75 93 SER A C 1
ATOM 686 O O . SER A 1 93 ? 19.426 -3.889 -7.242 1.00 76.75 93 SER A O 1
ATOM 688 N N . PHE A 1 94 ? 18.867 -3.017 -5.247 1.00 68.62 94 PHE A N 1
ATOM 689 C CA . PHE A 1 94 ? 19.697 -1.809 -5.379 1.00 68.62 94 PHE A CA 1
ATOM 690 C C . PHE A 1 94 ? 21.170 -2.022 -5.113 1.00 68.62 94 PHE A C 1
ATOM 692 O O . PHE A 1 94 ? 21.995 -1.336 -5.704 1.00 68.62 94 PHE A O 1
ATOM 699 N N . GLN A 1 95 ? 21.490 -2.920 -4.186 1.00 66.62 95 GLN A N 1
ATOM 700 C CA . GLN A 1 95 ? 22.878 -3.255 -3.873 1.00 66.62 95 GLN A CA 1
ATOM 701 C C . GLN A 1 95 ? 23.542 -4.015 -5.033 1.00 66.62 95 GLN A C 1
ATOM 703 O O . GLN A 1 95 ? 24.763 -4.072 -5.128 1.00 66.62 95 GLN A O 1
ATOM 708 N N . SER A 1 96 ? 22.738 -4.570 -5.943 1.00 61.66 96 SER A N 1
ATOM 709 C CA . SER A 1 96 ? 23.210 -5.169 -7.187 1.00 61.66 96 SER A CA 1
ATOM 710 C C . SER A 1 96 ? 23.441 -4.085 -8.252 1.00 61.66 96 SER A C 1
ATOM 712 O O . SER A 1 96 ? 22.622 -3.184 -8.413 1.00 61.66 96 SER A O 1
ATOM 714 N N . VAL A 1 97 ? 24.557 -4.174 -8.988 1.00 59.78 97 VAL A N 1
ATOM 715 C CA . VAL A 1 97 ? 24.957 -3.249 -10.073 1.00 59.78 97 VAL A CA 1
ATOM 716 C C . VAL A 1 97 ? 23.768 -2.884 -10.978 1.00 59.78 97 VAL A C 1
ATOM 718 O O . VAL A 1 97 ? 23.040 -3.781 -11.408 1.00 59.78 97 VAL A O 1
ATOM 721 N N . LYS A 1 98 ? 23.589 -1.583 -11.295 1.00 62.44 98 LYS A N 1
ATOM 722 C CA . LYS A 1 98 ? 22.467 -1.066 -12.113 1.00 62.44 98 LYS A CA 1
ATOM 723 C C . LYS A 1 98 ? 22.303 -1.924 -13.383 1.00 62.44 98 LYS A C 1
ATOM 725 O O . LYS A 1 98 ? 23.192 -1.907 -14.240 1.00 62.44 98 LYS A O 1
ATOM 730 N N . PRO A 1 99 ? 21.195 -2.676 -13.529 1.00 65.50 99 PRO A N 1
ATOM 731 C CA . PRO A 1 99 ? 21.012 -3.557 -14.673 1.00 65.50 99 PRO A CA 1
ATOM 732 C C . PRO A 1 99 ? 20.969 -2.754 -15.975 1.00 65.50 99 PRO A C 1
ATOM 734 O O . PRO A 1 99 ? 20.221 -1.785 -16.086 1.00 65.50 99 PRO A O 1
ATOM 737 N N . ARG A 1 100 ? 21.732 -3.176 -16.993 1.00 72.12 100 ARG A N 1
ATOM 738 C CA . ARG A 1 100 ? 21.715 -2.541 -18.329 1.00 72.12 100 ARG A CA 1
ATOM 739 C C . ARG A 1 100 ? 20.394 -2.750 -19.081 1.00 72.12 100 ARG A C 1
ATOM 741 O O . ARG A 1 100 ? 20.119 -2.032 -20.036 1.00 72.12 100 ARG A O 1
ATOM 748 N N . SER A 1 101 ? 19.596 -3.741 -18.685 1.00 78.38 101 SER A N 1
ATOM 749 C CA . SER A 1 101 ? 18.257 -3.995 -19.223 1.00 78.38 101 SER A CA 1
ATOM 750 C C . SER A 1 101 ? 17.408 -4.752 -18.204 1.00 78.38 101 SER A C 1
ATOM 752 O O . SER A 1 101 ? 17.950 -5.521 -17.407 1.00 78.38 101 SER A O 1
ATOM 754 N N . VAL A 1 102 ? 16.089 -4.550 -18.230 1.00 80.50 102 VAL A N 1
ATOM 755 C CA . VAL A 1 102 ? 15.140 -5.251 -17.355 1.00 80.50 102 VAL A CA 1
ATOM 756 C C . VAL A 1 102 ? 14.156 -6.091 -18.172 1.00 80.50 102 VAL A C 1
ATOM 758 O O . VAL A 1 102 ? 13.602 -5.657 -19.185 1.00 80.50 102 VAL A O 1
ATOM 761 N N . SER A 1 103 ? 13.944 -7.330 -17.718 1.00 84.12 103 SER A N 1
ATOM 762 C CA . SER A 1 103 ? 13.044 -8.291 -18.362 1.00 84.12 103 SER A CA 1
ATOM 763 C C . SER A 1 103 ? 11.571 -7.875 -18.257 1.00 84.12 103 SER A C 1
ATOM 765 O O . SER A 1 103 ? 11.168 -7.239 -17.283 1.00 84.12 103 SER A O 1
ATOM 767 N N . ARG A 1 104 ? 10.741 -8.322 -19.211 1.00 84.56 104 ARG A N 1
ATOM 768 C CA . ARG A 1 104 ? 9.276 -8.142 -19.172 1.00 84.56 104 ARG A CA 1
ATOM 769 C C . ARG A 1 104 ? 8.658 -8.671 -17.871 1.00 84.56 104 ARG A C 1
ATOM 771 O O . ARG A 1 104 ? 7.792 -8.027 -17.288 1.00 84.56 104 ARG A O 1
ATOM 778 N N . ARG A 1 105 ? 9.164 -9.808 -17.377 1.00 83.81 105 ARG A N 1
ATOM 779 C CA . ARG A 1 105 ? 8.699 -10.458 -16.139 1.00 83.81 105 ARG A CA 1
ATOM 780 C C . ARG A 1 105 ? 8.885 -9.571 -14.911 1.00 83.81 105 ARG A C 1
ATOM 782 O O . ARG A 1 105 ? 8.052 -9.589 -14.012 1.00 83.81 105 ARG A O 1
ATOM 789 N N . THR A 1 106 ? 9.968 -8.798 -14.852 1.00 83.94 106 THR A N 1
ATOM 790 C CA . THR A 1 106 ? 10.219 -7.882 -13.732 1.00 83.94 106 THR A CA 1
ATOM 791 C C . THR A 1 106 ? 9.163 -6.784 -13.690 1.00 83.94 106 THR A C 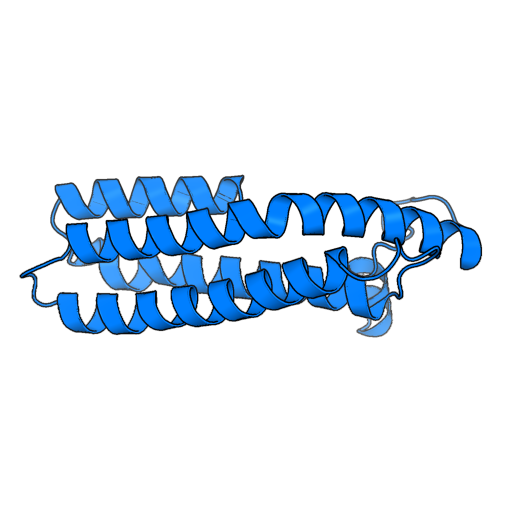1
ATOM 793 O O . THR A 1 106 ? 8.576 -6.560 -12.636 1.00 83.94 106 THR A O 1
ATOM 796 N N . THR A 1 107 ? 8.867 -6.161 -14.832 1.00 85.50 107 THR A N 1
ATOM 797 C CA . THR A 1 107 ? 7.817 -5.139 -14.939 1.00 85.50 107 THR A CA 1
ATOM 798 C C . THR A 1 107 ? 6.444 -5.717 -14.592 1.00 85.50 107 THR A C 1
ATOM 800 O O . THR A 1 107 ? 5.740 -5.158 -13.758 1.00 85.50 107 THR A O 1
ATOM 803 N N . GLN A 1 108 ? 6.107 -6.898 -15.117 1.00 87.25 108 GLN A N 1
ATOM 804 C CA . GLN A 1 108 ? 4.857 -7.592 -14.785 1.00 87.25 108 GLN A CA 1
ATOM 805 C C . GLN A 1 108 ? 4.729 -7.886 -13.283 1.00 87.25 108 GLN A C 1
ATOM 807 O O . GLN A 1 108 ? 3.656 -7.717 -12.709 1.00 87.25 108 GLN A O 1
ATOM 812 N N . ASN A 1 109 ? 5.817 -8.298 -12.624 1.00 87.06 109 ASN A N 1
ATOM 813 C CA . ASN A 1 109 ? 5.820 -8.526 -11.179 1.00 87.06 109 ASN A CA 1
ATOM 814 C C . ASN A 1 109 ? 5.590 -7.231 -10.388 1.00 87.06 109 ASN A C 1
ATOM 816 O O . ASN A 1 109 ? 4.900 -7.278 -9.374 1.00 87.06 109 ASN A O 1
ATOM 820 N N . LEU A 1 110 ? 6.132 -6.091 -10.836 1.00 87.00 110 LEU A N 1
ATOM 821 C CA . LEU A 1 110 ? 5.867 -4.793 -10.206 1.00 87.00 110 LEU A CA 1
ATOM 822 C C . LEU A 1 110 ? 4.386 -4.425 -10.309 1.00 87.00 110 LEU A C 1
ATOM 824 O O . LEU A 1 110 ? 3.774 -4.117 -9.290 1.00 87.00 110 LEU A O 1
ATOM 828 N N . VAL A 1 111 ? 3.798 -4.541 -11.504 1.00 89.38 111 VAL A N 1
ATOM 829 C CA . VAL A 1 111 ? 2.369 -4.254 -11.708 1.00 89.38 111 VAL A CA 1
ATOM 830 C C . VAL A 1 111 ? 1.497 -5.197 -10.881 1.00 89.38 111 VAL A C 1
ATOM 832 O O . VAL A 1 111 ? 0.552 -4.755 -10.236 1.00 89.38 111 VAL A O 1
ATOM 835 N N . ARG A 1 112 ? 1.839 -6.490 -10.829 1.00 89.44 112 ARG A N 1
ATOM 836 C CA . ARG A 1 112 ? 1.127 -7.460 -9.989 1.00 89.44 112 ARG A CA 1
ATOM 837 C C . ARG A 1 112 ? 1.202 -7.090 -8.509 1.00 89.44 112 ARG A C 1
ATOM 839 O O . ARG A 1 112 ? 0.189 -7.166 -7.827 1.00 89.44 112 ARG A O 1
ATOM 846 N N . ASN A 1 113 ? 2.373 -6.704 -8.008 1.00 89.31 113 ASN A N 1
ATOM 847 C CA . ASN A 1 113 ? 2.523 -6.306 -6.610 1.00 89.31 113 ASN A CA 1
ATOM 848 C C . ASN A 1 113 ? 1.691 -5.053 -6.298 1.00 89.31 113 ASN A C 1
ATOM 850 O O . ASN A 1 113 ? 0.979 -5.055 -5.300 1.00 89.31 113 ASN A O 1
ATOM 854 N N . ALA A 1 114 ? 1.726 -4.036 -7.165 1.00 88.81 114 ALA A N 1
ATOM 855 C CA . ALA A 1 114 ? 0.905 -2.831 -7.022 1.00 88.81 114 ALA A CA 1
ATOM 856 C C . ALA A 1 114 ? -0.596 -3.167 -7.016 1.00 88.81 114 ALA A C 1
ATOM 858 O O . ALA A 1 114 ? -1.330 -2.731 -6.135 1.00 88.81 114 ALA A O 1
ATOM 859 N N . PHE A 1 115 ? -1.040 -4.037 -7.928 1.00 90.69 115 PHE A N 1
ATOM 860 C CA . PHE A 1 115 ? -2.424 -4.509 -7.969 1.00 90.69 115 PHE A CA 1
ATOM 861 C C . PHE A 1 115 ? -2.843 -5.227 -6.677 1.00 90.69 115 PHE A C 1
ATOM 863 O O . PHE A 1 115 ? -3.932 -4.980 -6.159 1.00 90.69 115 PHE A O 1
ATOM 870 N N . LEU A 1 116 ? -1.985 -6.097 -6.134 1.00 92.00 116 LEU A N 1
ATOM 871 C CA . LEU A 1 116 ? -2.253 -6.799 -4.876 1.00 92.00 116 LEU A CA 1
ATOM 872 C C . LEU A 1 116 ? -2.345 -5.826 -3.697 1.00 92.00 116 LEU A C 1
ATOM 874 O O . LEU A 1 116 ? -3.281 -5.936 -2.909 1.00 92.00 116 LEU A O 1
ATOM 878 N N . PHE A 1 117 ? -1.430 -4.856 -3.600 1.00 90.44 117 PHE A N 1
ATOM 879 C CA . PHE A 1 117 ? -1.494 -3.816 -2.571 1.00 90.44 117 PHE A CA 1
ATOM 880 C C . PHE A 1 117 ? -2.761 -2.974 -2.697 1.00 90.44 117 PHE A C 1
ATOM 882 O O . PHE A 1 117 ? -3.482 -2.833 -1.714 1.00 90.44 117 PHE A O 1
ATOM 889 N N . GLY A 1 118 ? -3.076 -2.471 -3.892 1.00 90.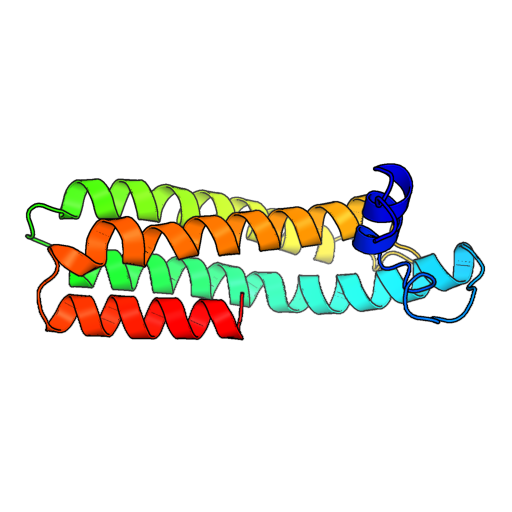81 118 GLY A N 1
ATOM 890 C CA . GLY A 1 118 ? -4.285 -1.681 -4.130 1.00 90.81 118 GLY A CA 1
ATOM 891 C C . GLY A 1 118 ? -5.560 -2.452 -3.787 1.00 90.81 118 GLY A C 1
ATOM 892 O O . GLY A 1 118 ? -6.439 -1.929 -3.106 1.00 90.81 118 GLY A O 1
ATOM 893 N N . THR A 1 119 ? -5.631 -3.731 -4.167 1.00 92.50 119 THR A N 1
ATOM 894 C CA . THR A 1 119 ? -6.761 -4.605 -3.816 1.00 92.50 119 THR A CA 1
ATOM 895 C C . THR A 1 119 ? -6.875 -4.776 -2.304 1.00 92.50 119 THR A C 1
ATOM 897 O O . THR A 1 119 ? -7.963 -4.636 -1.750 1.00 92.50 119 THR A O 1
ATOM 900 N N . TRP A 1 120 ? -5.760 -5.041 -1.618 1.00 94.69 120 TRP A N 1
ATOM 901 C CA . TRP A 1 120 ? -5.755 -5.241 -0.170 1.00 94.69 120 TRP A CA 1
ATOM 902 C C . TRP A 1 120 ? -6.117 -3.968 0.603 1.00 94.69 120 TRP A C 1
ATOM 904 O O . TRP A 1 120 ? -6.829 -4.032 1.604 1.00 94.69 120 TRP A O 1
ATOM 914 N N . TRP A 1 121 ? -5.697 -2.802 0.110 1.00 93.62 121 TRP A N 1
ATOM 915 C CA . TRP A 1 121 ? -6.131 -1.507 0.632 1.00 93.62 121 TRP A CA 1
ATOM 916 C C . TRP A 1 121 ? -7.615 -1.242 0.381 1.00 93.62 121 TRP A C 1
ATOM 918 O O . TRP A 1 121 ? -8.283 -0.708 1.260 1.00 93.62 121 TRP A O 1
ATOM 928 N N . GLY A 1 122 ? -8.168 -1.686 -0.750 1.00 93.06 122 GLY A N 1
ATOM 929 C CA . GLY A 1 122 ? -9.607 -1.614 -1.023 1.00 93.06 122 GLY A CA 1
ATOM 930 C C . GLY A 1 122 ? -10.467 -2.414 -0.036 1.00 93.06 122 GLY A C 1
ATOM 931 O O . GLY A 1 122 ? -11.618 -2.057 0.205 1.00 93.06 122 GLY A O 1
ATOM 932 N N . VAL A 1 123 ? -9.909 -3.452 0.595 1.00 95.00 123 VAL A N 1
ATOM 933 C CA . VAL A 1 123 ? -10.599 -4.240 1.633 1.00 95.00 123 VAL A CA 1
ATOM 934 C C . VAL A 1 123 ? -10.833 -3.422 2.913 1.00 95.00 123 VAL A C 1
ATOM 936 O O . VAL A 1 123 ? -11.826 -3.651 3.603 1.00 95.00 123 VAL A O 1
ATOM 939 N N . LEU A 1 124 ? -9.969 -2.448 3.225 1.00 95.38 124 LEU A N 1
ATOM 940 C CA . LEU A 1 124 ? -10.043 -1.647 4.453 1.00 95.38 124 LEU A CA 1
ATOM 941 C C . LEU A 1 124 ? -11.400 -0.938 4.639 1.00 95.38 124 LEU A C 1
ATOM 943 O O . LEU A 1 124 ? -12.075 -1.212 5.634 1.00 95.38 124 LEU A O 1
ATOM 947 N N . PRO A 1 125 ? -11.854 -0.058 3.723 1.00 95.00 125 PRO A N 1
ATOM 948 C CA . PRO A 1 125 ? -13.145 0.603 3.887 1.00 95.00 125 PRO A CA 1
ATOM 949 C C . PRO A 1 125 ? -14.316 -0.384 3.835 1.00 95.00 125 PRO A C 1
ATOM 951 O O . PRO A 1 125 ? -15.296 -0.197 4.547 1.00 95.00 125 PRO A O 1
ATOM 954 N N . VAL A 1 126 ? -14.211 -1.467 3.060 1.00 95.62 126 VAL A N 1
ATOM 955 C CA . VAL A 1 126 ? -15.282 -2.472 2.949 1.00 95.62 126 VAL A CA 1
ATOM 956 C C . VAL A 1 126 ? -15.524 -3.189 4.277 1.00 95.62 126 VAL A C 1
ATOM 958 O O . VAL A 1 126 ? -16.673 -3.404 4.653 1.00 95.62 126 VAL A O 1
ATOM 961 N N . LEU A 1 127 ? -14.459 -3.557 4.992 1.00 94.88 127 LEU A N 1
ATOM 962 C CA . LEU A 1 127 ? -14.582 -4.325 6.231 1.00 94.88 127 LEU A CA 1
ATOM 963 C C . LEU A 1 127 ? -14.823 -3.459 7.466 1.00 94.88 127 LEU A C 1
ATOM 965 O O . LEU A 1 127 ? -15.532 -3.893 8.370 1.00 94.88 127 LEU A O 1
ATOM 969 N N . PHE A 1 128 ? -14.218 -2.272 7.530 1.00 95.88 128 PHE A N 1
ATOM 970 C CA . PHE A 1 128 ? -14.114 -1.531 8.790 1.00 95.88 128 PHE A CA 1
ATOM 971 C C . PHE A 1 128 ? -14.933 -0.240 8.827 1.00 95.88 128 PHE A C 1
ATOM 973 O O . PHE A 1 128 ? -15.212 0.257 9.912 1.00 95.88 128 PHE A O 1
ATOM 980 N N . PHE A 1 129 ? -15.358 0.316 7.688 1.00 95.06 129 PHE A N 1
ATOM 981 C CA . PHE A 1 129 ? -15.989 1.641 7.677 1.00 95.06 129 PHE A CA 1
ATOM 982 C C . PHE A 1 129 ? -17.359 1.667 8.373 1.00 95.06 129 PHE A C 1
ATOM 984 O O . PHE A 1 129 ? -17.638 2.577 9.152 1.00 95.06 129 PHE A O 1
ATOM 991 N N . GLY A 1 130 ? -18.205 0.662 8.124 1.00 93.75 130 GLY A N 1
ATOM 992 C CA . GLY A 1 130 ? -19.592 0.651 8.608 1.00 93.75 130 GLY A CA 1
ATOM 993 C C . GLY A 1 130 ? -19.744 0.535 10.130 1.00 93.75 130 GLY A C 1
ATOM 994 O O . GLY A 1 130 ? -20.708 1.057 10.676 1.00 93.75 130 GLY A O 1
ATOM 995 N N . GLY A 1 131 ? -18.798 -0.124 10.809 1.00 89.75 131 GLY A N 1
ATOM 996 C CA . GLY A 1 131 ? -18.803 -0.303 12.269 1.00 89.75 131 GLY A CA 1
ATOM 997 C C . GLY A 1 131 ? -17.869 0.643 13.031 1.00 89.75 131 GLY A C 1
ATOM 998 O O . GLY A 1 131 ? -17.868 0.646 14.261 1.00 89.75 131 GLY A O 1
ATOM 999 N N . ALA A 1 132 ? -17.064 1.435 12.321 1.00 93.38 132 ALA A N 1
ATOM 1000 C CA . ALA A 1 132 ? -16.081 2.324 12.922 1.00 93.38 132 ALA A CA 1
ATOM 1001 C C . ALA A 1 132 ? -16.722 3.555 13.581 1.00 93.38 132 ALA A C 1
ATOM 1003 O O . ALA A 1 132 ? -17.735 4.085 13.125 1.00 93.38 132 ALA A O 1
ATOM 1004 N N . THR A 1 133 ? -16.069 4.066 14.627 1.00 94.44 133 THR A N 1
ATOM 1005 C CA . THR A 1 133 ? -16.386 5.383 15.197 1.00 94.44 133 THR A CA 1
ATOM 1006 C C . THR A 1 133 ? -16.138 6.488 14.168 1.00 94.44 133 THR A C 1
ATOM 1008 O O . THR A 1 133 ? -15.322 6.321 13.260 1.00 94.44 133 THR A O 1
ATOM 1011 N N . SER A 1 134 ? -16.759 7.659 14.335 1.00 94.94 134 SER A N 1
ATOM 1012 C CA . SER A 1 134 ? -16.559 8.793 13.419 1.00 94.94 134 SER A CA 1
ATOM 1013 C C . SER A 1 134 ? -15.081 9.179 13.272 1.00 94.94 134 SER A C 1
ATOM 1015 O O . SER A 1 134 ? -14.624 9.484 12.174 1.00 94.94 134 SER A O 1
ATOM 1017 N N . ALA A 1 135 ? -14.301 9.103 14.358 1.00 93.38 135 ALA A N 1
ATOM 1018 C CA . ALA A 1 135 ? -12.861 9.355 14.318 1.00 93.38 135 ALA A CA 1
ATOM 1019 C C . ALA A 1 135 ? -12.116 8.311 13.463 1.00 93.38 135 ALA A C 1
ATOM 1021 O O . ALA A 1 135 ? -11.306 8.671 12.608 1.00 93.38 135 ALA A O 1
ATOM 1022 N N . ALA A 1 136 ? -12.422 7.023 13.636 1.00 94.69 136 ALA A N 1
ATOM 1023 C CA . ALA A 1 136 ? -11.818 5.957 12.842 1.00 94.69 136 ALA A CA 1
ATOM 1024 C C . ALA A 1 136 ? -12.268 5.995 11.368 1.00 94.69 136 ALA A C 1
ATOM 1026 O O . ALA A 1 136 ? -11.463 5.711 10.484 1.00 94.69 136 ALA A O 1
ATOM 1027 N N . GLN A 1 137 ? -13.499 6.419 11.067 1.00 96.88 137 GLN A N 1
ATOM 1028 C CA . GLN A 1 137 ? -13.970 6.628 9.691 1.00 96.88 137 GLN A CA 1
ATOM 1029 C C . GLN A 1 137 ? -13.175 7.717 8.960 1.00 96.88 137 GLN A C 1
ATOM 1031 O O . GLN A 1 137 ? -12.840 7.543 7.785 1.00 96.88 137 GLN A O 1
ATOM 1036 N N . VAL A 1 138 ? -12.814 8.809 9.645 1.00 96.62 138 VAL A N 1
ATOM 1037 C CA . VAL A 1 138 ? -11.934 9.848 9.080 1.00 96.62 138 VAL A CA 1
ATOM 1038 C C . VAL A 1 138 ? -10.558 9.265 8.762 1.00 96.62 138 VAL A C 1
ATOM 1040 O O . VAL A 1 138 ? -10.046 9.476 7.663 1.00 96.62 138 VAL A O 1
ATOM 1043 N N . VAL A 1 139 ? -9.989 8.465 9.670 1.00 96.75 139 VAL A N 1
ATOM 1044 C CA . VAL A 1 139 ? -8.709 7.776 9.436 1.00 96.75 139 VAL A CA 1
ATOM 1045 C C . VAL A 1 139 ? -8.804 6.840 8.228 1.00 96.75 139 VAL A C 1
ATOM 1047 O O . VAL A 1 139 ? -7.990 6.948 7.315 1.00 96.75 139 VAL A O 1
ATOM 1050 N N . ILE A 1 140 ? -9.821 5.974 8.167 1.00 96.31 140 ILE A N 1
ATOM 1051 C CA . ILE A 1 140 ? -10.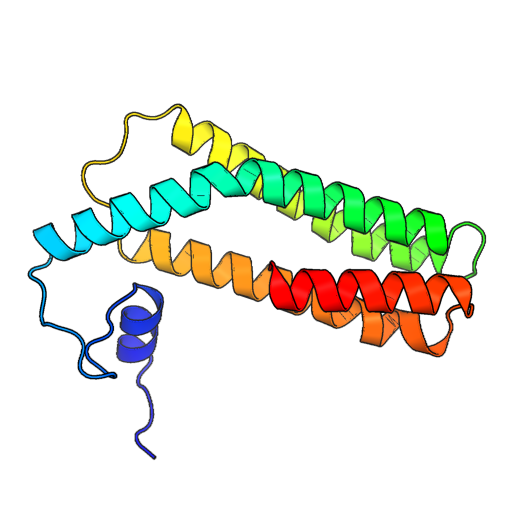046 5.052 7.040 1.00 96.31 140 ILE A CA 1
ATOM 1052 C C . ILE A 1 140 ? -10.164 5.821 5.720 1.00 96.31 140 ILE A C 1
ATOM 1054 O O . ILE A 1 140 ? -9.557 5.422 4.725 1.00 96.31 140 ILE A O 1
ATOM 1058 N N . THR A 1 141 ? -10.906 6.929 5.703 1.00 95.12 141 THR A N 1
ATOM 1059 C CA . THR A 1 141 ? -11.105 7.754 4.502 1.00 95.12 141 THR A CA 1
ATOM 1060 C C . THR A 1 141 ? -9.795 8.372 4.032 1.00 95.12 141 THR A C 1
ATOM 1062 O O . THR A 1 141 ? -9.443 8.231 2.862 1.00 95.12 141 THR A O 1
ATOM 1065 N N . CYS A 1 142 ? -9.041 9.003 4.936 1.00 94.12 142 CYS A N 1
ATOM 1066 C CA . CYS A 1 142 ? -7.749 9.610 4.614 1.00 94.12 142 CYS A CA 1
ATOM 1067 C C . CYS A 1 142 ? -6.748 8.576 4.091 1.00 94.12 142 CYS A C 1
ATOM 1069 O O . CYS A 1 142 ? -6.095 8.816 3.076 1.00 94.12 142 CYS A O 1
ATOM 1071 N N . LEU A 1 143 ? -6.652 7.414 4.744 1.00 94.19 143 LEU A N 1
ATOM 1072 C CA . LEU A 1 143 ? -5.758 6.342 4.307 1.00 94.19 143 LEU A CA 1
ATOM 1073 C C . LEU A 1 143 ? -6.177 5.797 2.937 1.00 94.19 143 LEU A C 1
ATOM 1075 O O . LEU A 1 143 ? -5.334 5.647 2.057 1.00 94.19 143 LEU A O 1
ATOM 1079 N N . SER A 1 144 ? -7.473 5.566 2.721 1.00 92.50 144 SER A N 1
ATOM 1080 C CA . SER A 1 144 ? -7.991 5.063 1.442 1.00 92.50 144 SER A CA 1
ATOM 1081 C C . SER A 1 144 ? -7.738 6.054 0.304 1.00 92.50 144 SER A C 1
ATOM 1083 O O . SER A 1 144 ? -7.229 5.668 -0.745 1.00 92.50 144 SER A O 1
ATOM 1085 N N . ALA A 1 145 ? -8.023 7.342 0.521 1.00 91.00 145 ALA A N 1
ATOM 1086 C CA . ALA A 1 145 ? -7.763 8.395 -0.458 1.00 91.00 145 ALA A CA 1
ATOM 1087 C C . ALA A 1 145 ? -6.266 8.513 -0.785 1.00 91.00 145 ALA A C 1
ATOM 1089 O O . ALA A 1 145 ? -5.893 8.576 -1.958 1.00 91.00 145 ALA A O 1
ATOM 1090 N N . GLY A 1 146 ? -5.404 8.473 0.236 1.00 87.62 146 GLY A N 1
ATOM 1091 C CA . GLY A 1 146 ? -3.953 8.498 0.060 1.00 87.62 146 GLY A CA 1
ATOM 1092 C C . GLY A 1 146 ? -3.441 7.320 -0.770 1.00 87.62 146 GLY A C 1
ATOM 1093 O O . GLY A 1 146 ? -2.627 7.511 -1.670 1.00 87.62 146 GLY A O 1
ATOM 1094 N N . MET A 1 147 ? -3.959 6.114 -0.530 1.00 88.56 147 MET A N 1
ATOM 1095 C CA . MET A 1 147 ? -3.542 4.918 -1.267 1.00 88.56 147 MET A CA 1
ATOM 1096 C C . MET A 1 147 ? -4.112 4.842 -2.687 1.00 88.56 147 MET A C 1
ATOM 1098 O O . MET A 1 147 ? -3.474 4.253 -3.551 1.00 88.56 147 MET A O 1
ATOM 1102 N N . ILE A 1 148 ? -5.257 5.472 -2.971 1.00 83.62 148 ILE A N 1
ATOM 1103 C CA . ILE A 1 148 ? -5.750 5.631 -4.351 1.00 83.62 148 ILE A CA 1
ATOM 1104 C C . ILE A 1 148 ? -4.814 6.541 -5.159 1.00 83.62 148 ILE A C 1
ATOM 1106 O O . ILE A 1 148 ? -4.569 6.281 -6.334 1.00 83.62 148 ILE A O 1
ATOM 1110 N N . ALA A 1 149 ? -4.295 7.604 -4.539 1.00 74.38 149 ALA A N 1
ATOM 1111 C CA . ALA A 1 149 ? -3.428 8.570 -5.210 1.00 74.38 149 ALA A CA 1
ATOM 1112 C C . ALA A 1 149 ? -1.953 8.131 -5.286 1.00 74.38 149 ALA A C 1
ATOM 1114 O O . ALA A 1 149 ? -1.256 8.517 -6.223 1.00 74.38 149 ALA A O 1
ATOM 1115 N N . GLY A 1 150 ? -1.468 7.374 -4.296 1.00 64.50 150 GLY A N 1
ATOM 1116 C CA . GLY A 1 150 ? -0.048 7.035 -4.139 1.00 64.50 150 GLY A CA 1
ATOM 1117 C C . GLY A 1 150 ? 0.309 5.545 -4.186 1.00 64.50 150 GLY A C 1
ATOM 1118 O O . GLY A 1 150 ? 1.484 5.228 -3.995 1.00 64.50 150 GLY A O 1
ATOM 1119 N N . GLY A 1 151 ? -0.672 4.652 -4.368 1.00 57.12 151 GLY A N 1
ATOM 1120 C CA . GLY A 1 151 ? -0.486 3.194 -4.435 1.00 57.12 151 GLY A CA 1
ATOM 1121 C C . GLY A 1 151 ? 0.257 2.693 -5.668 1.00 57.12 151 GLY A C 1
ATOM 1122 O O . GLY A 1 151 ? 0.197 3.353 -6.728 1.00 57.12 151 GLY A O 1
#

Secondary structure (DSSP, 8-state):
-----HHHHHHHHTT--GGGT-----HHHHHHHHHHHHHHHHHHHHHHHHHHHHHHHHHHHHTTTSTTHHHHHHHHHHHHHHHHHHHHHHHHHHHS---SS--HHHHHHHHHHHHHHHHHHHHHHHHHTTTS-HHHHHHHHHHHHHHHHH-

Radius of gyration: 18.59 Å; chains: 1; bounding box: 44×23×54 Å

Foldseek 3Di:
DDDQDPVNVLCVLLVNCVVVVDDDDDQLVSQQVSLVVVLVCLVCLLVVLVVQLVLLVVLLVQQPPHPCNVVSCVLSVVSNVLSVVSNVVSVVVVVDDRDNGDDSVVSNVVVVSLVVVLVSLVVQCVPEQVPHDPSSNVSNVVSNVCSVVPD

Sequence (151 aa):
MQRLSAARLGDLLAGDLRVFGGPSTIEPLAGRIRAEQVSIVLRNTLLGMVANILNAATFVMAVWGSPDQTKAILWASVIIVAAGFVGLRARSSFQSVKPRSVSRRTTQNLVRNAFLFGTWWGVLPVLFFGGATSAAQVVITCLSAGMIAGG

Organism: NCBI:txid425306

pLDDT: mean 86.55, std 10.32, range [45.31, 97.69]